Protein AF-A0A7W7VRN3-F1 (afdb_monomer)

Solvent-accessible surface area (backbone atoms only — not comparable to full-atom values): 6237 Å² total; per-residue (Å²): 103,72,68,67,64,57,65,63,90,55,95,65,40,70,59,47,62,62,44,60,84,56,54,41,81,70,44,70,50,87,83,66,25,61,21,34,34,34,29,59,74,92,57,76,82,68,92,72,75,42,84,77,34,46,25,42,32,72,95,55,67,32,34,41,39,36,27,27,45,98,85,35,71,36,34,41,41,46,46,42,77,82,77,55,65,34,75,78,77,60,70,90,44,50,44,73,56,67,84,90,70,86,123

Foldseek 3Di:
DQCLQLVDDDPLSVVAVVQPVQWDFPDADPQPARKTFIDGPPDDQDPDWDFFWKWDFAPFQKIWTWIDDPSYTTIIDIDHPVPHHDYDDDSVRTDIDDGPPPD

Secondary structure (DSSP, 8-state):
-HHHHT-S--TTHHHHHHHTTTEEEEEE-TTSS--EEEEETTPPPPS--EEEEEEEETTSSEEEEEEEETTEEEEEEEEESSSSPPPPPPGGGEEEPPTT---

Organism: NCBI:txid1706840

Radius of gyration: 13.2 Å; Cα contacts (8 Å, |Δi|>4): 191; chains: 1; bounding box: 37×26×33 Å

pLDDT: mean 88.78, std 10.09, range [42.53, 96.88]

Mean predicted aligned error: 4.43 Å

Sequence (103 aa):
MILALLARDFPGVEELRRQVSSVIVARNCGCGCATVDFRIGEEPPTPGKELISSAYVRGRNDGVLLFVKDGRLLSLEIYSSDGDPAPLPQVKDLVLDPPDTWE

Nearest PDB structures (foldseek):
  5b0o-assembly3_C  TM=2.765E-01  e=4.015E+00  Salmonella enterica subsp. enterica serovar Typhimurium str. LT2
  2cna-assembly1_A  TM=3.408E-01  e=3.784E+00  Canavalia ensiformis
  2gre-assembly1_D  TM=3.686E-01  e=9.202E+00  Bacillus cereus

Structure (mmCIF, N/CA/C/O backbone):
data_AF-A0A7W7VRN3-F1
#
_entry.id   AF-A0A7W7VRN3-F1
#
loop_
_atom_site.group_PDB
_atom_site.id
_atom_site.type_symbol
_atom_site.label_atom_id
_atom_site.label_alt_id
_atom_site.label_comp_id
_atom_site.label_asym_id
_atom_site.label_entity_id
_atom_site.label_seq_id
_atom_site.pdbx_PDB_ins_code
_atom_site.Cartn_x
_atom_site.Cartn_y
_atom_site.Cartn_z
_atom_site.occupancy
_atom_site.B_iso_or_equiv
_atom_site.auth_seq_id
_atom_site.auth_comp_id
_atom_site.auth_asym_id
_atom_site.auth_atom_id
_atom_site.pdbx_PDB_model_num
ATOM 1 N N . MET A 1 1 ? -1.794 -8.193 -1.061 1.00 91.81 1 MET A N 1
ATOM 2 C CA . MET A 1 1 ? -1.110 -6.885 -1.061 1.00 91.81 1 MET A CA 1
ATOM 3 C C . MET A 1 1 ? -1.255 -6.200 0.294 1.00 91.81 1 MET A C 1
ATOM 5 O O . MET A 1 1 ? -0.305 -6.261 1.053 1.00 91.81 1 MET A O 1
ATOM 9 N N . ILE A 1 2 ? -2.436 -5.681 0.659 1.00 94.69 2 ILE A N 1
ATOM 10 C CA . ILE A 1 2 ? -2.655 -4.942 1.926 1.00 94.69 2 ILE A CA 1
ATOM 11 C C . ILE A 1 2 ? -2.180 -5.724 3.165 1.00 94.69 2 ILE A C 1
ATOM 13 O O . ILE A 1 2 ? -1.408 -5.199 3.955 1.00 94.69 2 ILE A O 1
ATOM 17 N N . LEU A 1 3 ? -2.543 -7.008 3.296 1.00 96.00 3 LEU A N 1
ATOM 18 C CA . LEU A 1 3 ? -2.100 -7.840 4.430 1.00 96.00 3 LEU A CA 1
ATOM 19 C C . LEU A 1 3 ? -0.574 -7.958 4.560 1.00 96.00 3 LEU A C 1
ATOM 21 O O . LEU A 1 3 ? -0.078 -8.102 5.669 1.00 96.00 3 LEU A O 1
ATOM 25 N N . ALA A 1 4 ? 0.170 -7.886 3.453 1.00 95.25 4 ALA A N 1
ATOM 26 C CA . ALA A 1 4 ? 1.629 -7.924 3.500 1.00 95.25 4 ALA A CA 1
ATOM 27 C C . ALA A 1 4 ? 2.205 -6.622 4.075 1.00 95.25 4 ALA A C 1
ATOM 29 O O . ALA A 1 4 ? 3.139 -6.667 4.865 1.00 95.25 4 ALA A O 1
ATOM 30 N N . LEU A 1 5 ? 1.604 -5.477 3.735 1.00 94.75 5 LEU A N 1
ATOM 31 C CA . LEU A 1 5 ? 1.962 -4.166 4.292 1.00 94.75 5 LEU A CA 1
ATOM 32 C C . LEU A 1 5 ? 1.573 -4.042 5.772 1.00 94.75 5 LEU A C 1
ATOM 34 O O . LEU A 1 5 ? 2.228 -3.327 6.523 1.00 94.75 5 LEU A O 1
ATOM 38 N N . LEU A 1 6 ? 0.557 -4.788 6.209 1.00 95.44 6 LEU A N 1
ATOM 39 C CA . LEU A 1 6 ? 0.123 -4.885 7.604 1.00 95.44 6 LEU A CA 1
ATOM 40 C C . LEU A 1 6 ? 0.763 -6.062 8.363 1.00 95.44 6 LEU A C 1
ATOM 42 O O . LEU A 1 6 ? 0.256 -6.443 9.415 1.00 95.44 6 LEU A O 1
ATOM 46 N N . ALA A 1 7 ? 1.828 -6.688 7.848 1.00 93.81 7 ALA A N 1
ATOM 47 C CA . ALA A 1 7 ? 2.405 -7.890 8.462 1.00 93.81 7 ALA A CA 1
ATOM 48 C C . ALA A 1 7 ? 3.155 -7.617 9.778 1.00 93.81 7 A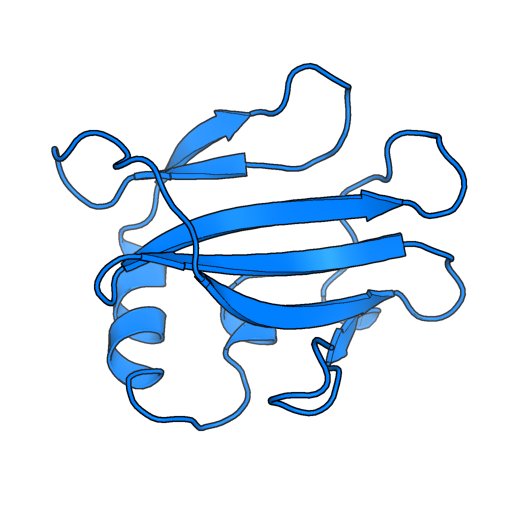LA A C 1
ATOM 50 O O . ALA A 1 7 ? 3.325 -8.529 10.581 1.00 93.81 7 ALA A O 1
ATOM 51 N N . ARG A 1 8 ? 3.606 -6.378 10.005 1.00 89.31 8 ARG A N 1
ATOM 52 C CA . ARG A 1 8 ? 4.229 -5.957 11.268 1.00 89.31 8 ARG A CA 1
ATOM 53 C C . ARG A 1 8 ? 3.177 -5.499 12.265 1.00 89.31 8 ARG A C 1
ATOM 55 O O . ARG A 1 8 ? 2.127 -5.007 11.861 1.00 89.31 8 ARG A O 1
ATOM 62 N N . ASP A 1 9 ? 3.483 -5.634 13.549 1.00 89.75 9 ASP A N 1
ATOM 63 C CA . ASP A 1 9 ? 2.592 -5.187 14.611 1.00 89.75 9 ASP A CA 1
ATOM 64 C C . ASP A 1 9 ? 2.850 -3.723 14.977 1.00 89.75 9 ASP A C 1
ATOM 66 O O . ASP A 1 9 ? 3.990 -3.310 15.184 1.00 89.75 9 ASP A O 1
ATOM 70 N N . PHE A 1 10 ? 1.772 -2.947 15.053 1.00 87.94 10 PHE A N 1
ATOM 71 C CA . PHE A 1 10 ? 1.751 -1.549 15.478 1.00 87.94 10 PHE A CA 1
ATOM 72 C C . PHE A 1 10 ? 0.354 -1.199 16.025 1.00 87.94 10 PHE A C 1
ATOM 74 O O . PHE A 1 10 ? -0.608 -1.935 15.765 1.00 87.94 10 PHE A O 1
ATOM 81 N N . PRO A 1 11 ? 0.200 -0.112 16.806 1.00 88.75 11 PRO A N 1
ATOM 82 C CA . PRO A 1 11 ? -1.095 0.266 17.365 1.00 88.75 11 PRO A CA 1
ATOM 83 C C . PRO A 1 11 ? -2.184 0.379 16.288 1.00 88.75 11 PRO A C 1
ATOM 85 O O . PRO A 1 11 ? -2.026 1.080 15.297 1.00 88.75 11 PRO A O 1
ATOM 88 N N . GLY A 1 12 ? -3.299 -0.335 16.471 1.00 90.12 12 GLY A N 1
ATOM 89 C CA . GLY A 1 12 ? -4.428 -0.318 15.533 1.00 90.12 12 GLY A CA 1
ATOM 90 C C . GLY A 1 12 ? -4.331 -1.286 14.344 1.00 90.12 12 GLY A C 1
ATOM 91 O O . GLY A 1 12 ? -5.326 -1.449 13.638 1.00 90.12 12 GLY A O 1
ATOM 92 N N . VAL A 1 13 ? -3.212 -2.000 14.147 1.00 94.31 13 VAL A N 1
ATOM 93 C CA . VAL A 1 13 ? -3.040 -2.918 13.001 1.00 94.31 13 VAL A CA 1
ATOM 94 C C . VAL A 1 13 ? -4.118 -4.002 12.924 1.00 94.31 13 VAL A C 1
ATOM 96 O O . VAL A 1 13 ? -4.580 -4.338 11.839 1.00 94.31 13 VAL A O 1
ATOM 99 N N . GLU A 1 14 ? -4.569 -4.526 14.065 1.00 95.69 14 GLU A N 1
ATOM 100 C CA . GLU A 1 14 ? -5.600 -5.568 14.122 1.00 95.69 14 GLU A CA 1
ATOM 101 C C . GLU A 1 14 ? -6.943 -5.085 13.566 1.00 95.69 14 GLU A C 1
ATOM 103 O O . GLU A 1 14 ? -7.657 -5.841 12.908 1.00 95.69 14 GLU A O 1
ATOM 108 N N . GLU A 1 15 ? -7.280 -3.815 13.790 1.00 94.00 15 GLU A N 1
ATOM 109 C CA . GLU A 1 15 ? -8.487 -3.215 13.226 1.00 94.00 15 GLU A CA 1
ATOM 110 C C . GLU A 1 15 ? -8.351 -3.037 11.712 1.00 94.00 15 GLU A C 1
ATOM 112 O O . GLU A 1 15 ? -9.246 -3.412 10.957 1.00 94.00 15 GLU A O 1
ATOM 117 N N . LEU A 1 16 ? -7.185 -2.586 11.244 1.00 94.75 16 LEU A N 1
ATOM 118 C CA . LEU A 1 16 ? -6.899 -2.478 9.813 1.00 94.75 16 LEU A CA 1
ATOM 119 C C . LEU A 1 16 ? -6.921 -3.849 9.118 1.00 94.75 16 LEU A C 1
ATOM 121 O O . LEU A 1 16 ? -7.485 -3.979 8.033 1.00 94.75 16 LEU A O 1
ATOM 125 N N . ARG A 1 17 ? -6.370 -4.897 9.749 1.00 96.31 17 ARG A N 1
ATOM 126 C CA . ARG A 1 17 ? -6.407 -6.284 9.247 1.00 96.31 17 ARG A CA 1
ATOM 127 C C . ARG A 1 17 ? -7.851 -6.780 9.106 1.00 96.31 17 ARG A C 1
ATOM 129 O O . ARG A 1 17 ? -8.169 -7.408 8.096 1.00 96.31 17 ARG A O 1
ATOM 136 N N . ARG A 1 18 ? -8.739 -6.456 10.057 1.00 95.12 18 ARG A N 1
ATOM 137 C CA . ARG A 1 18 ? -10.177 -6.782 9.978 1.00 95.12 18 ARG A CA 1
ATOM 138 C C . ARG A 1 18 ? -10.887 -6.078 8.823 1.00 95.12 18 ARG A C 1
ATOM 140 O O . ARG A 1 18 ? -11.746 -6.688 8.192 1.00 95.12 18 ARG A O 1
ATOM 147 N N . GLN A 1 19 ? -10.513 -4.839 8.508 1.00 93.81 19 GLN A N 1
ATOM 148 C CA . GLN A 1 19 ? -11.130 -4.079 7.415 1.00 93.81 19 GLN A CA 1
ATOM 149 C C . GLN A 1 19 ? -10.830 -4.661 6.029 1.00 93.81 19 GLN A C 1
ATOM 151 O O . GLN A 1 19 ? -11.650 -4.498 5.128 1.00 93.81 19 GLN A O 1
ATOM 156 N N . VAL A 1 20 ? -9.703 -5.363 5.839 1.00 93.56 20 VAL A N 1
ATOM 157 C CA . VAL A 1 20 ? -9.263 -5.858 4.517 1.00 93.56 20 VAL A CA 1
ATOM 158 C C . VAL A 1 20 ? -10.336 -6.681 3.797 1.00 93.56 20 VAL A C 1
ATOM 160 O O . VAL A 1 20 ? -10.456 -6.583 2.580 1.00 93.56 20 VAL A O 1
ATOM 163 N N . SER A 1 21 ? -11.137 -7.465 4.524 1.00 90.44 21 SER A N 1
ATOM 164 C CA . SER A 1 21 ? -12.212 -8.282 3.938 1.00 90.44 21 SER A CA 1
ATOM 165 C C . SER A 1 21 ? -13.409 -7.468 3.433 1.00 90.44 21 SER A C 1
ATOM 167 O O . SER A 1 21 ? -14.198 -7.976 2.642 1.00 90.44 21 SER A O 1
ATOM 169 N N . SER A 1 22 ? -13.549 -6.223 3.890 1.00 89.50 22 SER A N 1
ATOM 170 C CA . SER A 1 22 ? -14.667 -5.319 3.585 1.00 89.50 22 SER A CA 1
ATOM 171 C C . SER A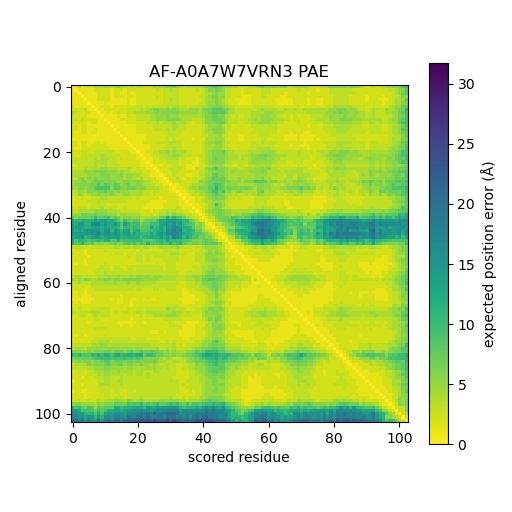 1 22 ? -14.264 -4.144 2.690 1.00 89.50 22 SER A C 1
ATOM 173 O O . SER A 1 22 ? -15.117 -3.342 2.307 1.00 89.50 22 SER A O 1
ATOM 175 N N . VAL A 1 23 ? -12.974 -4.023 2.366 1.00 90.56 23 VAL A N 1
ATOM 176 C CA . VAL A 1 23 ? -12.458 -2.995 1.462 1.00 90.56 23 VAL A CA 1
ATOM 177 C C . VAL A 1 23 ? -12.876 -3.303 0.034 1.00 90.56 23 VAL A C 1
ATOM 179 O O . VAL A 1 23 ? -12.678 -4.407 -0.474 1.00 90.56 23 VAL A O 1
ATOM 182 N N . ILE A 1 24 ? -13.369 -2.276 -0.647 1.00 91.06 24 ILE A N 1
ATOM 183 C CA . ILE A 1 24 ? -13.561 -2.293 -2.091 1.00 91.06 24 ILE A CA 1
ATOM 184 C C . ILE A 1 24 ? -12.791 -1.150 -2.743 1.00 91.06 24 ILE A C 1
ATOM 186 O O . ILE A 1 24 ? -12.591 -0.091 -2.146 1.00 91.06 24 ILE A O 1
ATOM 190 N N . VAL A 1 25 ? -12.375 -1.361 -3.989 1.00 91.62 25 VAL A N 1
ATOM 191 C CA . VAL A 1 25 ? -11.768 -0.305 -4.802 1.00 91.62 25 VAL A CA 1
ATOM 192 C C . VAL A 1 25 ? -12.866 0.660 -5.237 1.00 91.62 25 VAL A C 1
ATOM 194 O O . VAL A 1 25 ? -13.801 0.272 -5.936 1.00 91.62 25 VAL A O 1
ATOM 197 N N . ALA A 1 26 ? -12.7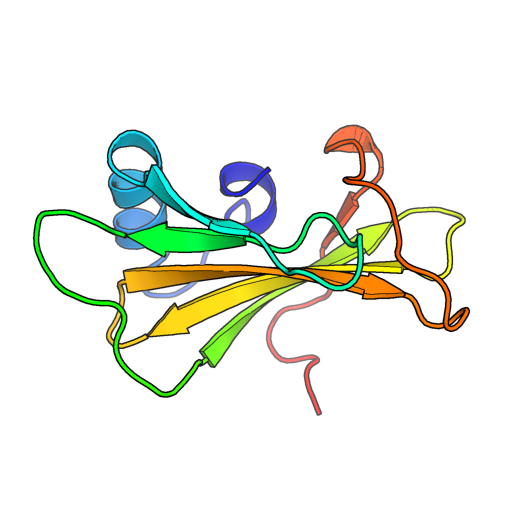62 1.910 -4.797 1.00 90.12 26 ALA A N 1
ATOM 198 C CA . ALA A 1 26 ? -13.698 2.975 -5.139 1.00 90.12 26 ALA A CA 1
ATOM 199 C C . ALA A 1 26 ? -13.257 3.742 -6.388 1.00 90.12 26 ALA A C 1
ATOM 201 O O . ALA A 1 26 ? -14.093 4.182 -7.178 1.00 90.12 26 ALA A O 1
ATOM 202 N N . ARG A 1 27 ? -11.943 3.909 -6.562 1.00 88.81 27 ARG A N 1
ATOM 203 C CA . ARG A 1 27 ? -11.358 4.670 -7.663 1.00 88.81 27 ARG A CA 1
ATOM 204 C C . ARG A 1 27 ? -9.984 4.125 -8.025 1.00 88.81 27 ARG A C 1
ATOM 206 O O . ARG A 1 27 ? -9.221 3.718 -7.154 1.00 88.81 27 ARG A O 1
ATOM 213 N N . ASN A 1 28 ? -9.665 4.202 -9.312 1.00 91.31 28 ASN A N 1
ATOM 214 C CA . ASN A 1 28 ? -8.331 3.944 -9.835 1.00 91.31 28 ASN A CA 1
ATOM 215 C C . ASN A 1 28 ? -7.668 5.274 -10.196 1.00 91.31 28 ASN A C 1
ATOM 217 O O . ASN A 1 28 ? -8.340 6.227 -10.616 1.00 91.31 28 ASN A O 1
ATOM 221 N N . CY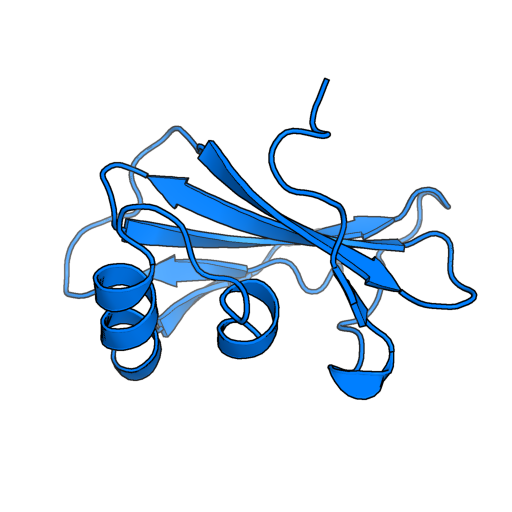S A 1 29 ? -6.345 5.333 -10.086 1.00 88.31 29 CYS A N 1
ATOM 222 C CA . CYS A 1 29 ? -5.597 6.463 -10.611 1.00 88.31 29 CYS A CA 1
ATOM 223 C C . CYS A 1 29 ? -5.672 6.511 -12.147 1.00 88.31 29 CYS A C 1
ATOM 225 O O . CYS A 1 29 ? -5.567 5.493 -12.829 1.00 88.31 29 CYS A O 1
ATOM 227 N N . GLY A 1 30 ? 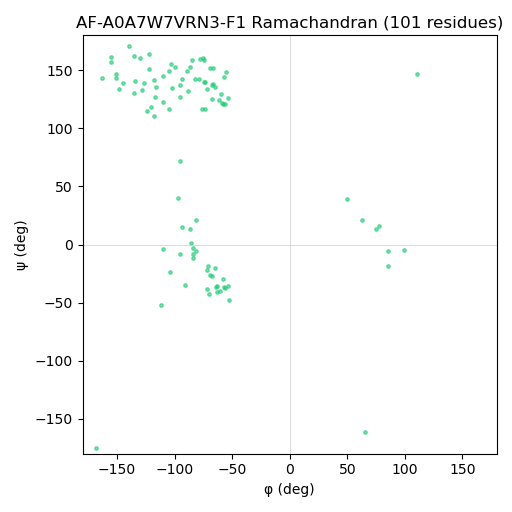-5.846 7.712 -12.703 1.00 86.81 30 GLY A N 1
ATOM 228 C CA . GLY A 1 30 ? -5.969 7.925 -14.148 1.00 86.81 30 GLY A CA 1
ATOM 229 C C . GLY A 1 30 ? -4.638 8.042 -14.895 1.00 86.81 30 GLY A C 1
ATOM 230 O O . GLY A 1 30 ? -4.651 8.081 -16.120 1.00 86.81 30 GLY A O 1
ATOM 231 N N . CYS A 1 31 ? -3.499 8.112 -14.195 1.00 85.19 31 CYS A N 1
ATOM 232 C CA . CYS A 1 31 ? -2.189 8.281 -14.835 1.00 85.19 31 CYS A CA 1
ATOM 233 C C . CYS A 1 31 ? -1.582 6.973 -15.371 1.00 85.19 31 CYS A C 1
ATOM 235 O O . CYS A 1 31 ? -0.541 7.012 -16.015 1.00 85.19 31 CYS A O 1
ATOM 237 N N . GLY A 1 32 ? -2.219 5.825 -15.109 1.00 84.06 32 GLY A N 1
ATOM 238 C CA . GLY A 1 32 ? -1.757 4.506 -15.550 1.00 84.06 32 GLY A CA 1
ATOM 239 C C . GLY A 1 32 ? -1.006 3.697 -14.489 1.00 84.06 32 GLY A C 1
ATOM 240 O O . GLY A 1 32 ? -0.701 2.534 -14.738 1.00 84.06 32 GLY A O 1
ATOM 241 N N . CYS A 1 33 ? -0.738 4.255 -13.303 1.00 87.12 33 CYS A N 1
ATOM 242 C CA . CYS A 1 33 ? -0.194 3.468 -12.196 1.00 87.12 33 CYS A CA 1
ATOM 243 C C . CYS A 1 33 ? -1.299 2.639 -11.533 1.00 87.12 33 CYS A C 1
ATOM 245 O O . CYS A 1 33 ? -2.487 2.952 -11.629 1.00 87.12 33 CYS A O 1
ATOM 247 N N . ALA A 1 34 ? -0.909 1.591 -10.810 1.00 89.81 34 ALA A N 1
ATOM 248 C CA . ALA A 1 34 ? -1.860 0.709 -10.133 1.00 89.81 34 ALA A CA 1
ATOM 249 C C . ALA A 1 34 ? -2.371 1.248 -8.776 1.00 89.81 34 ALA A C 1
ATOM 251 O O . ALA A 1 34 ? -2.841 0.469 -7.947 1.00 89.81 34 ALA A O 1
ATOM 252 N N . THR A 1 35 ? -2.282 2.563 -8.544 1.00 93.19 35 THR A N 1
ATOM 253 C CA . THR A 1 35 ? -2.833 3.218 -7.350 1.00 93.19 35 THR A CA 1
ATOM 254 C C . THR A 1 35 ? -4.356 3.106 -7.316 1.00 93.19 35 THR A C 1
ATOM 256 O O . THR A 1 35 ? -5.031 3.367 -8.320 1.00 93.19 35 THR A O 1
ATOM 259 N N . VAL A 1 36 ? -4.893 2.773 -6.142 1.00 93.00 36 VAL A N 1
ATOM 260 C CA . VAL A 1 36 ? -6.333 2.663 -5.888 1.00 93.00 36 VAL A CA 1
ATOM 261 C C . VAL A 1 36 ? -6.732 3.343 -4.583 1.00 93.00 36 VAL A C 1
ATOM 263 O O . VAL A 1 36 ? -6.041 3.218 -3.572 1.00 93.00 36 VAL A O 1
ATOM 266 N N . ASP A 1 37 ? -7.887 4.004 -4.603 1.00 92.44 37 ASP A N 1
ATOM 267 C CA . ASP A 1 37 ? -8.564 4.480 -3.399 1.00 92.44 37 ASP A CA 1
ATOM 268 C C . ASP A 1 37 ? -9.585 3.439 -2.940 1.00 92.44 37 ASP A C 1
ATOM 270 O O . ASP A 1 37 ? -10.277 2.799 -3.745 1.00 92.44 37 ASP A O 1
ATOM 274 N N . PHE A 1 38 ? -9.698 3.291 -1.630 1.00 92.38 38 PHE A N 1
ATOM 275 C CA . PHE A 1 38 ? -10.588 2.359 -0.970 1.00 92.38 38 PHE A CA 1
ATOM 276 C C . PHE A 1 38 ? -11.858 3.041 -0.476 1.00 92.38 38 PHE A C 1
ATOM 278 O O . PHE A 1 38 ? -11.888 4.224 -0.141 1.00 92.38 38 PHE A O 1
ATOM 285 N N . ARG A 1 39 ? -12.919 2.243 -0.388 1.00 88.88 39 ARG A N 1
ATOM 286 C CA . ARG A 1 39 ? -14.111 2.545 0.398 1.00 88.88 39 ARG A CA 1
ATOM 287 C C . ARG A 1 39 ? -14.392 1.374 1.334 1.00 88.88 39 ARG A C 1
ATOM 289 O O . ARG A 1 39 ? -14.295 0.216 0.925 1.00 88.88 39 ARG A O 1
ATOM 296 N N . ILE A 1 40 ? -14.766 1.687 2.571 1.00 84.75 40 ILE A N 1
ATOM 297 C CA . ILE A 1 40 ? -15.229 0.729 3.580 1.00 84.75 40 ILE A CA 1
ATOM 298 C C . ILE A 1 40 ? -16.650 1.139 3.971 1.00 84.75 40 ILE A C 1
ATOM 300 O O . ILE A 1 40 ? -16.855 2.241 4.470 1.00 84.75 40 ILE A O 1
ATOM 304 N N . GLY A 1 41 ? -17.638 0.273 3.736 1.00 79.56 41 GLY A N 1
ATOM 305 C CA . GLY A 1 41 ? -19.048 0.628 3.956 1.00 79.56 41 GLY A CA 1
ATOM 306 C C . GLY A 1 41 ? -19.535 1.732 3.008 1.00 79.56 41 GLY A C 1
ATOM 307 O O . GLY A 1 41 ? -18.939 1.950 1.961 1.00 79.56 41 GLY A O 1
ATOM 308 N N . GLU A 1 42 ? -20.636 2.413 3.322 1.00 70.62 42 GLU A N 1
ATOM 309 C CA . GLU A 1 42 ? -21.266 3.407 2.425 1.00 70.62 42 GLU A CA 1
ATOM 310 C C . GLU A 1 42 ? -20.680 4.828 2.530 1.00 70.62 42 GLU A C 1
ATOM 312 O O . GLU A 1 42 ? -21.136 5.735 1.836 1.00 70.62 42 GLU A O 1
ATOM 317 N N . GLU A 1 43 ? -19.661 5.042 3.365 1.00 66.56 43 GLU A N 1
ATOM 318 C CA . GLU A 1 43 ? -19.099 6.376 3.579 1.00 66.56 43 GLU A CA 1
ATOM 319 C C . GLU A 1 43 ? -18.247 6.846 2.381 1.00 66.56 43 GLU A C 1
ATOM 321 O O . GLU A 1 43 ? -17.503 6.056 1.784 1.00 66.56 43 GLU A O 1
ATOM 326 N N . PRO A 1 44 ? -18.344 8.132 1.998 1.00 61.16 44 PRO A N 1
ATOM 327 C CA . PRO A 1 44 ? -17.504 8.699 0.953 1.00 61.16 44 PRO A CA 1
ATOM 328 C C . PRO A 1 44 ? -16.039 8.798 1.416 1.00 61.16 44 PRO A C 1
ATOM 330 O O . PRO A 1 44 ? -15.786 8.992 2.607 1.00 61.16 44 PRO A O 1
ATOM 333 N N . PRO A 1 45 ? -15.061 8.737 0.493 1.00 61.62 45 PRO A N 1
ATOM 334 C CA . PRO A 1 45 ? -13.659 8.971 0.825 1.00 61.62 45 PRO A CA 1
ATOM 335 C C . PRO A 1 45 ? -13.466 10.380 1.397 1.00 61.62 45 PRO A C 1
ATOM 337 O O . PRO A 1 45 ? -13.905 11.371 0.806 1.00 61.62 45 PRO A O 1
ATOM 340 N N . THR A 1 46 ? -12.798 10.485 2.541 1.00 61.19 46 THR A N 1
ATOM 341 C CA . THR A 1 46 ? -12.587 11.754 3.247 1.00 61.19 46 THR A CA 1
ATOM 342 C C . THR A 1 46 ? -11.221 12.358 2.865 1.00 61.19 46 THR A C 1
ATOM 344 O O . THR A 1 46 ? -10.235 11.629 2.848 1.00 61.19 46 THR A O 1
ATOM 347 N N . PRO A 1 47 ? -11.090 13.678 2.616 1.00 62.47 47 PRO A N 1
ATOM 348 C CA . PRO A 1 47 ? -9.807 14.291 2.236 1.00 62.47 47 PRO A CA 1
ATOM 349 C C . PRO A 1 47 ? -8.759 14.280 3.366 1.00 62.47 47 PRO A C 1
ATOM 351 O O . PRO A 1 47 ? -9.085 14.602 4.506 1.00 62.47 47 PRO A O 1
ATOM 354 N N . GLY A 1 48 ? -7.500 13.961 3.047 1.00 76.31 48 GLY A N 1
ATOM 355 C CA . GLY A 1 48 ? -6.382 13.801 3.998 1.00 76.31 48 GLY A CA 1
ATOM 356 C C . GLY A 1 48 ? -5.943 12.338 4.118 1.00 76.31 48 GLY A C 1
ATOM 357 O O . GLY A 1 48 ? -6.775 11.451 3.968 1.00 76.31 48 GLY A O 1
ATOM 358 N N . LYS A 1 49 ? -4.648 12.079 4.341 1.00 86.00 49 LYS A N 1
ATOM 359 C CA . LYS A 1 49 ? -4.088 10.720 4.407 1.00 86.00 49 LYS A CA 1
ATOM 360 C C . LYS A 1 49 ? -2.871 10.649 5.330 1.00 86.00 49 LYS A C 1
ATOM 362 O O . LYS A 1 49 ? -2.069 11.578 5.348 1.00 86.00 49 LYS A O 1
ATOM 367 N N . GLU A 1 50 ? -2.735 9.545 6.051 1.00 91.00 50 GLU A N 1
ATOM 368 C CA . GLU A 1 50 ? -1.601 9.213 6.917 1.00 91.00 50 GLU A CA 1
ATOM 369 C C . GLU A 1 50 ? -0.913 7.958 6.375 1.00 91.00 50 GLU A C 1
ATOM 371 O O . GLU A 1 50 ? -1.578 6.955 6.110 1.00 91.00 50 GLU A O 1
ATOM 376 N N . LEU A 1 51 ? 0.403 8.017 6.155 1.00 92.12 51 LEU A N 1
ATOM 377 C CA . LEU A 1 51 ? 1.183 6.863 5.708 1.00 92.12 51 LEU A CA 1
ATOM 378 C C . LEU A 1 51 ? 1.396 5.916 6.890 1.00 92.12 51 LEU A C 1
ATOM 380 O O . LEU A 1 51 ? 2.061 6.289 7.850 1.00 92.12 51 LEU A O 1
ATOM 384 N N . ILE A 1 52 ? 0.867 4.693 6.808 1.00 93.00 52 ILE A N 1
ATOM 385 C CA . ILE A 1 52 ? 0.988 3.714 7.902 1.00 93.00 52 ILE A CA 1
ATOM 386 C C . ILE A 1 52 ? 2.028 2.627 7.623 1.00 93.00 52 ILE A C 1
ATOM 388 O O . ILE A 1 52 ? 2.520 1.974 8.538 1.00 93.00 52 ILE A O 1
ATOM 392 N N . SER A 1 53 ? 2.332 2.381 6.348 1.00 93.75 53 SER A N 1
ATOM 393 C CA . SER A 1 53 ? 3.274 1.345 5.931 1.00 93.75 53 SER A CA 1
ATOM 394 C C . SER A 1 53 ? 3.725 1.587 4.499 1.00 93.75 53 SER A C 1
ATOM 396 O O . SER A 1 53 ? 2.915 1.971 3.650 1.00 93.75 53 SER A O 1
ATOM 398 N N . SER A 1 54 ? 4.990 1.301 4.214 1.00 94.94 54 SER A N 1
ATOM 399 C CA . SER A 1 54 ? 5.512 1.251 2.855 1.00 94.94 54 SER A CA 1
ATOM 400 C C . SER A 1 54 ? 6.399 0.037 2.623 1.00 94.94 54 SER A C 1
ATOM 402 O O . SER A 1 54 ? 6.873 -0.635 3.547 1.00 94.94 54 SER A O 1
ATOM 404 N N . ALA A 1 55 ? 6.595 -0.256 1.346 1.00 95.88 55 ALA A N 1
ATOM 405 C CA . ALA A 1 55 ? 7.576 -1.211 0.883 1.00 95.88 55 ALA A CA 1
ATOM 406 C C . ALA A 1 55 ? 8.179 -0.750 -0.437 1.00 95.88 55 ALA A C 1
ATOM 408 O O . ALA A 1 55 ? 7.439 -0.371 -1.347 1.00 95.88 55 ALA A O 1
ATOM 409 N N . TYR A 1 56 ? 9.486 -0.921 -0.595 1.00 95.88 56 TYR A N 1
ATOM 410 C CA . TYR A 1 56 ? 10.107 -0.903 -1.915 1.00 95.88 56 TYR A CA 1
ATOM 411 C C . TYR A 1 56 ? 10.026 -2.283 -2.573 1.00 95.88 56 TYR A C 1
ATOM 413 O O . TYR A 1 56 ? 9.880 -3.318 -1.908 1.00 95.88 56 TYR A O 1
ATOM 421 N N . VAL A 1 57 ? 10.137 -2.314 -3.900 1.00 96.56 57 VAL A N 1
ATOM 422 C CA . VAL A 1 57 ? 10.203 -3.564 -4.659 1.00 96.56 57 VAL A CA 1
ATOM 423 C C . VAL A 1 57 ? 11.662 -3.934 -4.917 1.00 96.56 57 VAL A C 1
ATOM 425 O O . VAL A 1 57 ? 12.448 -3.149 -5.444 1.00 96.56 57 VAL A O 1
ATOM 428 N N . ARG A 1 58 ? 12.052 -5.160 -4.558 1.00 96.38 58 ARG A N 1
ATOM 429 C CA . ARG A 1 58 ? 13.426 -5.649 -4.720 1.00 96.38 58 ARG A CA 1
ATOM 430 C C . ARG A 1 58 ? 13.879 -5.537 -6.179 1.00 96.38 58 ARG A C 1
ATOM 432 O O . ARG A 1 58 ? 13.316 -6.183 -7.059 1.00 96.38 58 ARG A O 1
ATOM 439 N N . GLY A 1 59 ? 14.953 -4.780 -6.406 1.00 94.88 59 GLY A N 1
ATOM 440 C CA . GLY A 1 59 ? 15.573 -4.628 -7.725 1.00 94.88 59 GLY A CA 1
ATOM 441 C C . GLY A 1 59 ? 14.835 -3.683 -8.678 1.00 94.88 59 GLY A C 1
ATOM 442 O O . GLY A 1 59 ? 15.098 -3.736 -9.876 1.00 94.88 59 GLY A O 1
ATOM 443 N N . ARG A 1 60 ? 13.920 -2.847 -8.173 1.00 93.81 60 ARG A N 1
ATOM 444 C CA . ARG A 1 60 ? 13.211 -1.802 -8.928 1.00 93.81 60 ARG A CA 1
ATOM 445 C C . ARG A 1 60 ? 13.296 -0.469 -8.180 1.00 93.81 60 ARG A C 1
ATOM 447 O O . ARG A 1 60 ? 13.532 -0.452 -6.975 1.00 93.81 60 ARG A O 1
ATOM 454 N N . ASN A 1 61 ? 13.070 0.632 -8.893 1.00 94.12 61 ASN A N 1
ATOM 455 C CA . ASN A 1 61 ? 13.001 1.985 -8.328 1.00 94.12 61 ASN A CA 1
ATOM 456 C C . ASN A 1 61 ? 11.546 2.412 -8.068 1.00 94.12 61 ASN A C 1
ATOM 458 O O . ASN A 1 61 ? 11.148 3.545 -8.333 1.00 94.12 61 ASN A O 1
ATOM 462 N N . ASP A 1 62 ? 10.731 1.484 -7.581 1.00 95.00 62 ASP A N 1
ATOM 463 C CA . ASP A 1 62 ? 9.323 1.697 -7.280 1.00 95.00 62 ASP A CA 1
ATOM 464 C C . ASP A 1 62 ? 8.932 0.996 -5.978 1.00 95.00 62 ASP A C 1
ATOM 466 O O . ASP A 1 62 ? 9.704 0.241 -5.372 1.00 95.00 62 ASP A O 1
ATOM 470 N N . GLY A 1 63 ? 7.723 1.292 -5.518 1.00 95.31 63 GLY A N 1
ATOM 471 C CA . GLY A 1 63 ? 7.235 0.786 -4.251 1.00 95.31 63 GLY A CA 1
ATOM 472 C C . GLY A 1 63 ? 5.750 1.001 -4.055 1.00 95.31 63 GLY A C 1
ATOM 473 O O . GLY A 1 63 ? 5.014 1.433 -4.946 1.00 95.31 63 GLY A O 1
ATOM 474 N N . VAL A 1 64 ? 5.315 0.641 -2.857 1.00 96.75 64 VAL A N 1
ATOM 475 C CA . VAL A 1 64 ? 3.924 0.649 -2.440 1.00 96.75 64 VAL A CA 1
ATOM 476 C C . VAL A 1 64 ? 3.805 1.405 -1.131 1.00 96.75 64 VAL A C 1
ATOM 478 O O . VAL A 1 64 ? 4.551 1.136 -0.194 1.00 96.75 64 VAL A O 1
ATOM 481 N N . LEU A 1 65 ? 2.833 2.303 -1.057 1.00 95.38 65 LEU A N 1
ATOM 482 C CA . LEU A 1 65 ? 2.468 3.046 0.141 1.00 95.38 65 LEU A CA 1
ATOM 483 C C . LEU A 1 65 ? 1.043 2.659 0.537 1.00 95.38 65 LEU A C 1
ATOM 485 O O . LEU A 1 65 ? 0.154 2.591 -0.314 1.00 95.38 65 LEU A O 1
ATOM 489 N N . LEU A 1 66 ? 0.815 2.414 1.822 1.00 95.69 66 LEU A N 1
ATOM 490 C CA . LEU A 1 66 ? -0.511 2.183 2.380 1.00 95.69 66 LEU A CA 1
ATOM 491 C C . LEU A 1 66 ? -0.907 3.370 3.244 1.00 95.69 66 LEU A C 1
ATOM 493 O O . LEU A 1 66 ? -0.225 3.690 4.219 1.00 95.69 66 LEU A O 1
ATOM 497 N N . PHE A 1 67 ? -2.037 3.979 2.911 1.00 94.12 67 PHE A N 1
ATOM 498 C CA . PHE A 1 67 ? -2.554 5.121 3.640 1.00 94.12 67 PHE A CA 1
ATOM 499 C C . PHE A 1 67 ? -3.807 4.779 4.431 1.00 94.12 67 PHE A C 1
ATOM 501 O O . PHE A 1 67 ? -4.668 4.009 3.989 1.00 94.12 67 PHE A O 1
ATOM 508 N N . VAL A 1 68 ? -3.922 5.420 5.588 1.00 93.06 68 VAL A N 1
ATOM 509 C CA . VAL A 1 68 ? -5.106 5.399 6.440 1.00 93.06 68 VAL A CA 1
ATOM 510 C C . VAL A 1 68 ? -5.625 6.808 6.677 1.00 93.06 68 VAL A C 1
ATOM 512 O O . VAL A 1 68 ? -4.936 7.802 6.444 1.00 93.06 68 VAL A O 1
ATOM 515 N N . LYS A 1 69 ? -6.860 6.890 7.154 1.00 89.31 69 LYS A N 1
ATOM 516 C CA . LYS A 1 69 ? -7.416 8.097 7.751 1.00 89.31 69 LYS A CA 1
ATOM 517 C C . LYS A 1 69 ? -8.414 7.712 8.832 1.00 89.31 69 LYS A C 1
ATOM 519 O O . LYS A 1 69 ? -9.243 6.837 8.605 1.00 89.31 69 LYS A O 1
ATOM 524 N N . ASP A 1 70 ? -8.326 8.356 9.994 1.00 88.06 70 ASP A N 1
ATOM 525 C CA . ASP A 1 70 ? -9.227 8.124 11.132 1.00 88.06 70 ASP A CA 1
ATOM 526 C C . ASP A 1 70 ? -9.361 6.621 11.477 1.00 88.06 70 ASP A C 1
ATOM 528 O O . ASP A 1 70 ? -10.447 6.110 11.744 1.00 88.06 70 ASP A O 1
ATOM 532 N N . GLY A 1 71 ? -8.243 5.882 11.402 1.00 88.94 71 GLY A N 1
ATOM 533 C CA . GLY A 1 71 ? -8.192 4.437 11.662 1.00 88.94 71 GLY A CA 1
ATOM 534 C C . GLY A 1 71 ? -8.772 3.543 10.558 1.00 88.94 71 GLY A C 1
ATOM 535 O O . GLY A 1 71 ? -9.005 2.357 10.797 1.00 88.94 71 GLY A O 1
ATOM 536 N N . ARG A 1 72 ? -9.022 4.076 9.355 1.00 91.50 72 ARG A N 1
ATOM 537 C CA . ARG A 1 72 ? -9.593 3.337 8.218 1.00 91.50 72 ARG A CA 1
ATOM 538 C C . ARG A 1 72 ? -8.650 3.270 7.027 1.00 91.50 72 ARG A C 1
ATOM 540 O O . ARG A 1 72 ? -7.988 4.257 6.722 1.00 91.50 72 ARG A O 1
ATOM 547 N N . LEU A 1 73 ? -8.618 2.128 6.334 1.00 93.62 73 LEU A N 1
ATOM 548 C CA . LEU A 1 73 ? -7.870 1.977 5.079 1.00 93.62 73 LEU A CA 1
ATOM 549 C C . LEU A 1 73 ? -8.415 2.950 4.028 1.00 93.62 73 LEU A C 1
ATOM 551 O O . LEU A 1 73 ? -9.607 2.931 3.723 1.00 93.62 73 LEU A O 1
ATOM 555 N N . LEU A 1 74 ? -7.528 3.777 3.474 1.00 93.38 74 LEU A N 1
ATOM 556 C CA . LEU A 1 74 ? -7.894 4.860 2.566 1.00 93.38 74 LEU A CA 1
ATOM 557 C C . LEU A 1 74 ? -7.408 4.619 1.140 1.00 93.38 74 LEU A C 1
ATOM 559 O O . LEU A 1 74 ? -8.204 4.707 0.214 1.00 93.38 74 LEU A O 1
ATOM 563 N N . SER A 1 75 ? -6.124 4.327 0.941 1.00 94.31 75 SER A N 1
ATOM 564 C CA . SER A 1 75 ? -5.579 4.105 -0.401 1.00 94.31 75 SER A CA 1
ATOM 565 C C . SER A 1 75 ? -4.335 3.226 -0.382 1.00 94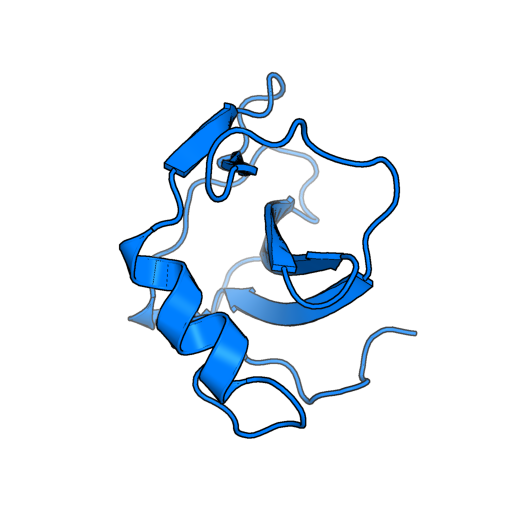.31 75 SER A C 1
ATOM 567 O O . SER A 1 75 ? -3.640 3.100 0.630 1.00 94.31 75 SER A O 1
ATOM 569 N N . LEU A 1 76 ? -4.073 2.603 -1.526 1.00 95.69 76 LEU A N 1
ATOM 570 C CA . LEU A 1 76 ? -2.838 1.900 -1.831 1.00 95.69 76 LEU A CA 1
ATOM 571 C C . LEU A 1 76 ? -2.200 2.601 -3.023 1.00 95.69 76 LEU A C 1
ATOM 573 O O . LEU A 1 76 ? -2.727 2.526 -4.134 1.00 95.69 76 LEU A O 1
ATO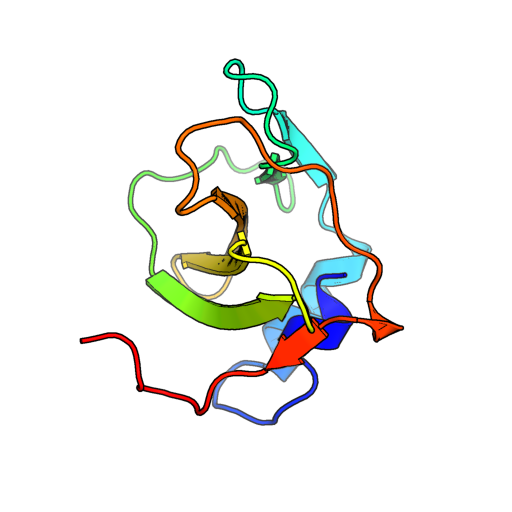M 577 N N . GLU A 1 77 ? -1.082 3.278 -2.794 1.00 95.19 77 GLU A N 1
ATOM 578 C CA . GLU A 1 77 ? -0.394 4.032 -3.836 1.00 95.19 77 GLU A CA 1
ATOM 579 C C . GLU A 1 77 ? 0.820 3.274 -4.349 1.00 95.19 77 GLU A C 1
ATOM 581 O O . GLU A 1 77 ? 1.609 2.743 -3.570 1.00 95.19 77 GLU A O 1
ATOM 586 N N . ILE A 1 78 ? 0.967 3.241 -5.671 1.00 95.06 78 ILE A N 1
ATOM 587 C CA . ILE A 1 78 ? 2.161 2.749 -6.344 1.00 95.06 78 ILE A CA 1
ATOM 588 C C . ILE A 1 78 ? 2.934 3.957 -6.854 1.00 95.06 78 ILE A C 1
ATOM 590 O O . ILE A 1 78 ? 2.433 4.702 -7.701 1.00 95.06 78 ILE A O 1
ATOM 594 N N . TYR A 1 79 ? 4.141 4.146 -6.328 1.00 93.12 79 TYR A N 1
ATOM 595 C CA . TYR A 1 79 ? 5.045 5.204 -6.769 1.00 93.12 79 TYR A CA 1
ATOM 596 C C . TYR A 1 79 ? 6.146 4.631 -7.652 1.00 93.12 79 TYR A C 1
ATOM 598 O O . TYR A 1 79 ? 6.488 3.457 -7.550 1.00 93.12 79 TYR A O 1
ATOM 606 N N . SER A 1 80 ? 6.707 5.485 -8.499 1.00 92.88 80 SER A N 1
ATOM 607 C CA . SER A 1 80 ? 7.868 5.201 -9.333 1.00 92.88 80 SER A CA 1
ATOM 608 C C . SER A 1 80 ? 8.812 6.389 -9.249 1.00 92.88 80 SER A C 1
ATOM 610 O O . SER A 1 80 ? 8.377 7.529 -9.421 1.00 92.88 80 SER A O 1
ATOM 612 N N . SER A 1 81 ? 10.088 6.128 -8.989 1.00 91.69 81 SER A N 1
ATOM 613 C CA . SER A 1 81 ? 11.139 7.148 -9.040 1.00 91.69 81 SER A CA 1
ATOM 614 C C . SER A 1 81 ? 11.672 7.357 -10.460 1.00 91.69 81 SER A C 1
ATOM 616 O O . SER A 1 81 ? 12.360 8.343 -10.708 1.00 91.69 81 SER A O 1
ATOM 618 N N . ASP A 1 82 ? 11.330 6.469 -11.398 1.00 90.00 8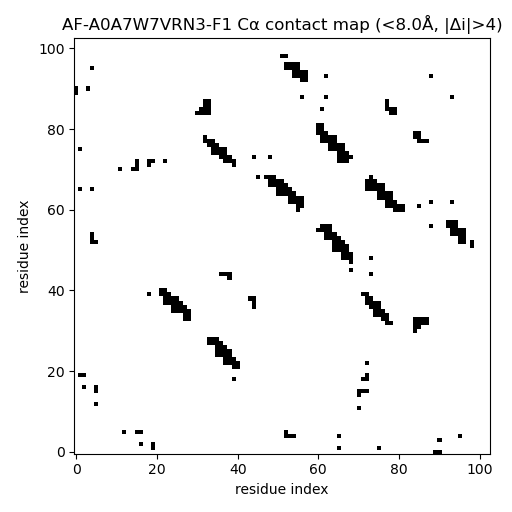2 ASP A N 1
ATOM 619 C CA . ASP A 1 82 ? 11.769 6.546 -12.797 1.00 90.00 82 ASP A CA 1
ATOM 620 C C . ASP A 1 82 ? 10.871 7.476 -13.646 1.00 90.00 82 ASP A C 1
ATOM 622 O O . ASP A 1 82 ? 11.144 7.714 -14.818 1.00 90.00 82 ASP A O 1
ATOM 626 N N . GLY A 1 83 ? 9.798 8.029 -13.064 1.00 82.94 83 GLY A N 1
ATOM 627 C CA . GLY A 1 83 ? 8.891 8.989 -13.709 1.00 82.94 83 GLY A CA 1
ATOM 628 C C . GLY A 1 83 ? 7.769 8.363 -14.545 1.00 82.94 83 GLY A C 1
ATOM 629 O O . GLY A 1 83 ? 6.747 9.013 -14.768 1.00 82.94 83 GLY A O 1
ATOM 630 N N . ASP A 1 84 ? 7.908 7.095 -14.936 1.00 88.06 84 ASP A N 1
ATOM 631 C CA . ASP A 1 84 ? 6.863 6.328 -15.620 1.00 88.06 84 ASP A CA 1
ATOM 632 C C . ASP A 1 84 ? 5.942 5.585 -14.634 1.00 88.06 84 ASP A C 1
ATOM 634 O O . ASP A 1 84 ? 6.395 5.153 -13.567 1.00 88.06 84 ASP A O 1
ATOM 638 N N . PRO A 1 85 ? 4.654 5.370 -14.970 1.00 89.00 85 PRO A N 1
ATOM 639 C CA . PRO A 1 85 ? 3.747 4.598 -14.128 1.00 89.00 85 PRO A CA 1
ATOM 640 C C . PRO A 1 85 ? 4.235 3.163 -13.877 1.00 89.00 85 PRO A C 1
ATOM 642 O O . PRO A 1 85 ? 4.392 2.372 -14.807 1.00 89.00 85 PRO A O 1
ATOM 645 N N . ALA A 1 86 ? 4.411 2.799 -12.605 1.00 88.75 86 ALA A N 1
ATOM 646 C CA . ALA A 1 86 ? 4.817 1.450 -12.224 1.00 88.75 86 ALA A CA 1
ATOM 647 C C . ALA A 1 86 ? 3.625 0.466 -12.179 1.00 88.75 86 ALA A C 1
ATOM 649 O O . ALA A 1 86 ? 2.527 0.824 -11.724 1.00 88.75 86 ALA A O 1
ATOM 650 N N . PRO A 1 87 ? 3.825 -0.799 -12.604 1.00 88.94 87 PRO A N 1
ATOM 651 C CA . PRO A 1 87 ? 2.819 -1.846 -12.476 1.00 88.94 87 PRO A CA 1
ATOM 652 C C . PRO A 1 87 ? 2.698 -2.325 -11.026 1.00 88.94 87 PRO A C 1
ATOM 654 O O . PRO A 1 87 ? 3.648 -2.233 -10.243 1.00 88.94 87 PRO A O 1
ATOM 657 N N . LEU A 1 88 ? 1.556 -2.938 -10.696 1.00 91.88 88 LEU A N 1
ATOM 658 C CA . LEU A 1 88 ? 1.332 -3.566 -9.393 1.00 91.88 88 LEU A CA 1
ATOM 659 C C . LEU A 1 88 ? 2.399 -4.651 -9.123 1.00 91.88 88 LEU A C 1
ATOM 661 O O . LEU A 1 88 ? 2.492 -5.612 -9.895 1.00 91.88 88 LEU A O 1
ATOM 665 N N . PRO A 1 89 ? 3.200 -4.545 -8.048 1.00 93.81 89 PRO A N 1
ATOM 666 C CA . PRO A 1 89 ? 4.238 -5.528 -7.758 1.00 93.81 89 PRO A CA 1
ATOM 667 C C . PRO A 1 89 ? 3.674 -6.834 -7.187 1.00 93.81 89 PRO A C 1
ATOM 669 O O . PRO A 1 89 ? 2.563 -6.887 -6.651 1.00 93.81 89 PRO A O 1
ATOM 672 N N . GLN A 1 90 ? 4.463 -7.911 -7.259 1.00 95.25 90 GLN A N 1
ATOM 673 C CA . GLN A 1 90 ? 4.137 -9.146 -6.549 1.00 95.25 90 GLN A CA 1
ATOM 674 C C . GLN A 1 90 ? 4.521 -9.017 -5.074 1.00 95.25 90 GLN A C 1
ATOM 676 O O . GLN A 1 90 ? 5.572 -8.485 -4.733 1.00 95.25 90 GLN A O 1
ATOM 681 N N . VAL A 1 91 ? 3.697 -9.582 -4.188 1.00 96.19 91 VAL A N 1
ATOM 682 C CA . VAL A 1 91 ? 3.913 -9.512 -2.731 1.00 96.19 91 VAL A CA 1
ATOM 683 C C . VAL A 1 91 ? 5.280 -10.063 -2.307 1.00 96.19 91 VAL A C 1
ATOM 685 O O . VAL A 1 91 ? 5.907 -9.507 -1.416 1.00 96.19 91 VAL A O 1
ATOM 688 N N . LYS A 1 92 ? 5.764 -11.128 -2.957 1.00 96.19 92 LYS A N 1
ATOM 689 C CA . LYS A 1 92 ? 7.057 -11.769 -2.648 1.00 96.19 92 LYS A CA 1
ATOM 690 C C . LYS A 1 92 ? 8.279 -10.868 -2.906 1.00 96.19 92 LYS A C 1
ATOM 692 O O . LYS A 1 92 ? 9.368 -11.135 -2.394 1.00 96.19 92 LYS A O 1
ATOM 697 N N . ASP A 1 93 ? 8.099 -9.839 -3.730 1.00 96.88 93 ASP A N 1
ATOM 698 C CA . ASP A 1 93 ? 9.164 -8.926 -4.137 1.00 96.88 93 ASP A CA 1
ATOM 699 C C . ASP A 1 93 ? 9.201 -7.670 -3.259 1.00 96.88 93 ASP A C 1
ATOM 701 O O . ASP A 1 93 ? 10.151 -6.896 -3.349 1.00 96.88 93 ASP A O 1
ATOM 705 N N . LEU A 1 94 ? 8.207 -7.485 -2.386 1.00 96.31 94 LEU A N 1
ATOM 706 C CA . LEU A 1 94 ? 8.154 -6.368 -1.453 1.00 96.31 94 LEU A CA 1
ATOM 707 C C . LEU A 1 94 ? 9.147 -6.548 -0.314 1.00 96.31 94 LEU A C 1
ATOM 709 O O . LEU A 1 94 ? 9.276 -7.631 0.265 1.00 96.31 94 LEU A O 1
ATOM 713 N N . VAL A 1 95 ? 9.786 -5.447 0.056 1.00 96.00 95 VAL A N 1
ATOM 714 C CA . VAL A 1 95 ? 10.579 -5.338 1.272 1.00 96.00 95 VAL A CA 1
ATOM 715 C C . VAL A 1 95 ? 10.028 -4.177 2.087 1.00 96.00 95 VAL A C 1
ATOM 717 O O . VAL A 1 95 ? 10.066 -3.038 1.641 1.00 96.00 95 VAL A O 1
ATOM 720 N N . LEU A 1 96 ? 9.478 -4.488 3.264 1.00 94.56 96 LEU A N 1
ATOM 721 C CA . LEU A 1 96 ? 8.885 -3.487 4.150 1.00 94.56 96 LEU A CA 1
ATOM 722 C C . LEU A 1 96 ? 9.965 -2.567 4.708 1.00 94.56 96 LEU A C 1
ATOM 724 O O . LEU A 1 96 ? 10.897 -3.032 5.379 1.00 94.56 96 LEU A O 1
ATOM 728 N N . ASP A 1 97 ? 9.779 -1.274 4.509 1.00 90.88 97 ASP A N 1
ATOM 729 C CA . ASP A 1 97 ? 10.613 -0.254 5.128 1.00 90.88 97 ASP A CA 1
ATOM 730 C C . ASP A 1 97 ? 10.396 -0.242 6.651 1.00 90.88 97 ASP A C 1
ATOM 732 O O . ASP A 1 97 ? 9.340 -0.681 7.124 1.00 90.88 97 ASP A O 1
ATOM 736 N N . PRO A 1 98 ? 11.380 0.166 7.470 1.00 83.81 98 PRO A N 1
ATOM 737 C CA . PRO A 1 98 ? 11.198 0.301 8.915 1.00 83.81 98 PRO A CA 1
ATOM 738 C C . PRO A 1 98 ? 10.040 1.263 9.235 1.00 83.81 98 PRO A C 1
ATOM 740 O O . PRO A 1 98 ? 9.869 2.244 8.514 1.00 83.81 98 PRO A O 1
ATOM 743 N N . PRO A 1 99 ? 9.246 1.016 10.293 1.00 72.00 99 PRO A N 1
ATOM 744 C CA . PRO A 1 99 ? 8.251 1.998 10.717 1.00 72.00 99 PRO A CA 1
ATOM 745 C C . PRO A 1 99 ? 8.930 3.350 10.979 1.00 72.00 99 PRO A C 1
ATOM 747 O O . PRO A 1 99 ? 10.097 3.388 11.372 1.00 72.00 99 PRO A O 1
ATOM 750 N N . ASP A 1 100 ? 8.199 4.436 10.730 1.00 67.69 100 ASP A N 1
ATOM 751 C CA . ASP A 1 100 ? 8.631 5.810 11.017 1.00 67.69 100 ASP A CA 1
ATOM 752 C C . ASP A 1 100 ? 9.884 6.283 10.252 1.00 67.69 100 ASP A C 1
ATOM 754 O O . ASP A 1 100 ? 10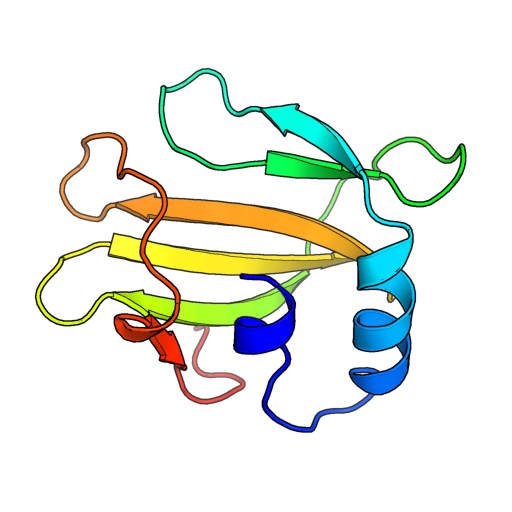.530 7.239 10.662 1.00 67.69 100 ASP A O 1
ATOM 758 N N . THR A 1 101 ? 10.230 5.658 9.118 1.00 62.06 101 THR A N 1
ATOM 759 C CA . THR A 1 101 ? 11.319 6.145 8.236 1.00 62.06 101 THR A CA 1
ATOM 760 C C . THR A 1 101 ? 10.864 7.182 7.205 1.00 62.06 101 THR A C 1
ATOM 762 O O . THR A 1 101 ? 11.588 7.489 6.259 1.00 62.06 101 THR A O 1
ATOM 765 N N . TRP A 1 102 ? 9.663 7.731 7.382 1.00 60.72 102 TRP A N 1
ATOM 766 C CA . TRP A 1 102 ? 9.018 8.661 6.456 1.00 60.72 102 TRP A CA 1
ATOM 767 C C . TRP A 1 102 ? 9.275 10.111 6.890 1.00 60.72 102 TRP A C 1
ATOM 769 O O . TRP A 1 102 ? 8.380 10.785 7.401 1.00 60.72 102 TRP A O 1
ATOM 779 N N . GLU A 1 103 ? 10.517 10.567 6.712 1.00 42.53 103 GLU A N 1
ATOM 780 C CA . GLU A 1 103 ? 10.912 11.985 6.801 1.00 42.53 103 GLU A CA 1
ATOM 781 C C . GLU A 1 103 ? 11.108 12.599 5.409 1.00 42.53 103 GLU A C 1
ATOM 783 O O . GLU A 1 103 ? 11.731 11.940 4.543 1.00 42.53 103 GLU A O 1
#